Protein AF-A0A835HU40-F1 (afdb_monomer_lite)

Organism: NCBI:txid261450

Sequence (176 aa):
MASFEDEWDICNDYGFIHKRRKRQQQQQQVSTLPDTSSSSVHFETDLKQWKKIGLSKLKTRYQKELSHWELLSNGLKTMEENAQLPQQTQSLEPSEPDTQMGNSSFHSQLDELLLQVEAQEAVINDVLKLCDAVEVMCEEEEERVKQPFFDLPVWGSPRTLMEALTEDFHDSVDDL

Structure (mmCIF, N/CA/C/O backbone):
data_AF-A0A835HU40-F1
#
_entry.id   AF-A0A835HU40-F1
#
loop_
_atom_site.group_PDB
_atom_site.id
_atom_site.type_symbol
_atom_site.label_atom_id
_atom_site.label_alt_id
_atom_site.label_comp_id
_atom_site.label_asym_id
_atom_site.label_entity_id
_atom_site.label_seq_id
_atom_site.pdbx_PDB_ins_code
_atom_site.Cartn_x
_atom_site.Cartn_y
_atom_site.Cartn_z
_atom_site.occupancy
_atom_site.B_iso_or_equiv
_atom_site.auth_seq_id
_atom_site.auth_comp_id
_atom_site.auth_asym_id
_atom_site.auth_atom_id
_atom_site.pdbx_PDB_model_num
ATOM 1 N N . MET A 1 1 ? 48.857 -2.062 -10.047 1.00 37.06 1 MET A N 1
ATOM 2 C CA . MET A 1 1 ? 47.487 -2.557 -10.292 1.00 37.06 1 MET A CA 1
ATOM 3 C C . MET A 1 1 ? 46.762 -2.559 -8.959 1.00 37.06 1 MET A C 1
ATOM 5 O O . MET A 1 1 ? 47.057 -3.412 -8.137 1.00 37.06 1 MET A O 1
ATOM 9 N N . ALA A 1 2 ? 45.928 -1.550 -8.697 1.00 48.66 2 ALA A N 1
ATOM 10 C CA . ALA A 1 2 ? 45.074 -1.543 -7.512 1.00 48.66 2 ALA A CA 1
ATOM 11 C C . ALA A 1 2 ? 43.881 -2.462 -7.799 1.00 48.66 2 ALA A C 1
ATOM 13 O O . ALA A 1 2 ? 43.188 -2.274 -8.797 1.00 48.66 2 ALA A O 1
ATOM 14 N N . SER A 1 3 ? 43.707 -3.501 -6.991 1.00 47.47 3 SER A N 1
ATOM 15 C CA . SER A 1 3 ? 42.584 -4.430 -7.085 1.00 47.47 3 SER A CA 1
ATOM 16 C C . SER A 1 3 ? 41.264 -3.687 -6.847 1.00 47.47 3 SER A C 1
ATOM 18 O O . SER A 1 3 ? 41.120 -3.015 -5.827 1.00 47.47 3 SER A O 1
ATOM 20 N N . PHE A 1 4 ? 40.286 -3.843 -7.746 1.00 53.38 4 PHE A N 1
ATOM 21 C CA . PHE A 1 4 ? 38.927 -3.264 -7.660 1.00 53.38 4 PHE A CA 1
ATOM 22 C C . PHE A 1 4 ? 38.138 -3.661 -6.396 1.00 53.38 4 PHE A C 1
ATOM 24 O O . PHE A 1 4 ? 37.055 -3.145 -6.135 1.00 53.38 4 PHE A O 1
ATOM 31 N N . GLU A 1 5 ? 38.682 -4.578 -5.606 1.00 55.38 5 GLU A N 1
ATOM 32 C CA . GLU A 1 5 ? 38.088 -5.105 -4.383 1.00 55.38 5 GLU A CA 1
ATOM 33 C C . GLU A 1 5 ? 38.125 -4.111 -3.210 1.00 55.38 5 GLU A C 1
ATOM 35 O O . GLU A 1 5 ? 37.345 -4.245 -2.274 1.00 55.38 5 GLU A O 1
ATOM 40 N N . ASP A 1 6 ? 38.970 -3.076 -3.274 1.00 60.50 6 ASP A N 1
ATOM 41 C CA . ASP A 1 6 ? 39.203 -2.167 -2.144 1.00 60.50 6 ASP A CA 1
ATOM 42 C C . ASP A 1 6 ? 38.358 -0.873 -2.180 1.00 60.50 6 ASP A C 1
ATOM 44 O O . ASP A 1 6 ? 38.558 0.017 -1.359 1.00 60.50 6 ASP A O 1
ATOM 48 N N . GLU A 1 7 ? 37.405 -0.736 -3.114 1.00 77.94 7 GLU A N 1
ATOM 49 C CA . GLU A 1 7 ? 36.614 0.498 -3.318 1.00 77.94 7 GLU A CA 1
ATOM 50 C C . GLU A 1 7 ? 35.341 0.585 -2.450 1.00 77.94 7 GLU A C 1
ATOM 52 O O . GLU A 1 7 ? 34.796 1.673 -2.242 1.00 77.94 7 GLU A O 1
ATOM 57 N N . TRP A 1 8 ? 34.860 -0.539 -1.917 1.00 78.88 8 TRP A N 1
ATOM 58 C CA . TRP A 1 8 ? 33.555 -0.620 -1.257 1.00 78.88 8 TRP A CA 1
ATOM 59 C C . TRP A 1 8 ? 33.675 -1.051 0.203 1.00 78.88 8 TRP A C 1
ATOM 61 O O . TRP A 1 8 ? 34.319 -2.049 0.510 1.00 78.88 8 TRP A O 1
ATOM 71 N N . ASP A 1 9 ? 32.993 -0.327 1.089 1.00 82.75 9 ASP A N 1
ATOM 72 C CA . ASP A 1 9 ? 32.804 -0.699 2.489 1.00 82.75 9 ASP A CA 1
ATOM 73 C C . ASP A 1 9 ? 31.453 -1.387 2.685 1.00 82.75 9 ASP A C 1
ATOM 75 O O . ASP A 1 9 ? 30.441 -1.009 2.083 1.00 82.75 9 ASP A O 1
ATOM 79 N N . ILE A 1 10 ? 31.429 -2.396 3.555 1.00 85.00 10 ILE A N 1
ATOM 80 C CA . ILE A 1 10 ? 30.201 -3.056 3.998 1.00 85.00 10 ILE A CA 1
ATOM 81 C C . ILE A 1 10 ? 29.707 -2.336 5.257 1.00 85.00 10 ILE A C 1
ATOM 83 O O . ILE A 1 10 ? 30.374 -2.356 6.291 1.00 85.00 10 ILE A O 1
ATOM 87 N N . CYS A 1 11 ? 28.534 -1.707 5.176 1.00 83.81 11 CYS A N 1
ATOM 88 C CA . CYS A 1 11 ? 27.902 -1.004 6.292 1.00 83.81 11 CYS A CA 1
ATOM 89 C C . CYS A 1 11 ? 26.682 -1.785 6.796 1.00 83.81 11 CYS A C 1
ATOM 91 O O . CYS A 1 11 ? 25.898 -2.300 5.996 1.00 83.81 11 CYS A O 1
ATOM 93 N N . ASN A 1 12 ? 26.507 -1.841 8.118 1.00 86.19 12 ASN A N 1
ATOM 94 C CA . ASN A 1 12 ? 25.315 -2.389 8.763 1.00 86.19 12 ASN A CA 1
ATOM 95 C C . ASN A 1 12 ? 24.559 -1.261 9.468 1.00 86.19 12 ASN A C 1
ATOM 97 O O . ASN A 1 12 ? 24.973 -0.817 10.539 1.00 86.19 12 ASN A O 1
ATOM 101 N N . ASP A 1 13 ? 23.444 -0.842 8.874 1.00 76.12 13 ASP A N 1
ATOM 102 C CA . ASP A 1 13 ? 22.550 0.150 9.458 1.00 76.12 13 ASP A CA 1
ATOM 103 C C . ASP A 1 13 ? 21.269 -0.564 9.912 1.00 76.12 13 ASP A C 1
ATOM 105 O O . ASP A 1 13 ? 20.468 -1.032 9.102 1.00 76.12 13 ASP A O 1
ATOM 109 N N . TYR A 1 14 ? 21.088 -0.673 11.233 1.00 61.44 14 TYR A N 1
ATOM 110 C CA . TYR A 1 14 ? 19.903 -1.264 11.879 1.00 61.44 14 TYR A CA 1
ATOM 111 C C . TYR A 1 14 ? 19.576 -2.716 11.471 1.00 61.44 14 TYR A C 1
ATOM 113 O O . TYR A 1 14 ? 18.412 -3.110 11.476 1.00 61.44 14 TYR A O 1
ATOM 121 N N . GLY A 1 15 ? 20.590 -3.525 11.150 1.00 83.31 15 GLY A N 1
ATOM 122 C CA . GLY A 1 15 ? 20.426 -4.928 10.753 1.00 83.31 15 GLY A CA 1
ATOM 123 C C . GLY A 1 15 ? 20.354 -5.148 9.241 1.00 83.31 15 GLY A C 1
ATOM 124 O O . GLY A 1 15 ? 20.291 -6.297 8.810 1.00 83.31 15 GLY A O 1
ATOM 125 N N . PHE A 1 16 ? 20.402 -4.080 8.436 1.00 65.19 16 PHE A N 1
ATOM 126 C CA . PHE A 1 16 ? 20.487 -4.164 6.981 1.00 65.19 16 PHE A CA 1
ATOM 127 C C . PHE A 1 16 ? 21.924 -3.932 6.509 1.00 65.19 16 PHE A C 1
ATOM 129 O O . PHE A 1 16 ? 22.519 -2.878 6.752 1.00 65.19 16 PHE A O 1
ATOM 136 N N . ILE A 1 17 ? 22.476 -4.928 5.816 1.00 91.44 17 ILE A N 1
ATOM 137 C CA . ILE A 1 17 ? 23.848 -4.904 5.308 1.00 91.44 17 ILE A CA 1
ATOM 138 C C . ILE A 1 17 ? 23.832 -4.417 3.857 1.00 91.44 17 ILE A C 1
ATOM 140 O O . ILE A 1 17 ? 23.199 -5.036 3.004 1.00 91.44 17 ILE A O 1
ATOM 144 N N . HIS A 1 18 ? 24.542 -3.326 3.566 1.00 87.38 18 HIS A N 1
ATOM 145 C CA . HIS A 1 18 ? 24.676 -2.786 2.210 1.00 87.38 18 HIS A CA 1
ATOM 146 C C . HIS A 1 18 ? 26.118 -2.370 1.897 1.00 87.38 18 HIS A C 1
ATOM 148 O O . HIS A 1 18 ? 26.924 -2.129 2.797 1.00 87.38 18 HIS A O 1
ATOM 154 N N . LYS A 1 19 ? 26.445 -2.290 0.599 1.00 89.88 19 LYS A N 1
ATOM 155 C CA . LYS A 1 19 ? 27.747 -1.819 0.106 1.00 89.88 19 LYS A CA 1
ATOM 156 C C . LYS A 1 19 ? 27.697 -0.311 -0.148 1.00 89.88 19 LYS A C 1
ATOM 158 O O . LYS A 1 19 ? 26.771 0.172 -0.798 1.00 89.88 19 LYS A O 1
ATOM 163 N N . ARG A 1 20 ? 28.702 0.432 0.318 1.00 84.88 20 ARG A N 1
ATOM 164 C CA . ARG A 1 20 ? 28.856 1.880 0.094 1.00 84.88 20 ARG A CA 1
ATOM 165 C C . ARG A 1 20 ? 30.257 2.187 -0.446 1.00 84.88 20 ARG A C 1
ATOM 167 O O . ARG A 1 20 ? 31.227 1.608 0.026 1.00 84.88 20 ARG A O 1
ATOM 174 N N . ARG A 1 21 ? 30.382 3.092 -1.430 1.00 81.38 21 ARG A N 1
ATOM 175 C CA . ARG A 1 21 ? 31.695 3.518 -1.967 1.00 81.38 21 ARG A CA 1
ATOM 176 C C . ARG A 1 21 ? 32.506 4.240 -0.896 1.00 81.38 21 ARG A C 1
ATOM 178 O O . ARG A 1 21 ? 32.003 5.191 -0.292 1.00 81.38 21 ARG A O 1
ATOM 185 N N . LYS A 1 22 ? 33.774 3.855 -0.732 1.00 76.94 22 LYS A N 1
ATOM 186 C CA . LYS A 1 22 ? 34.755 4.592 0.069 1.00 76.94 22 LYS A CA 1
ATOM 187 C C . LYS A 1 22 ? 34.931 5.991 -0.513 1.00 76.94 22 LYS A C 1
ATOM 189 O O . LYS A 1 22 ? 35.318 6.160 -1.670 1.00 76.94 22 LYS A O 1
ATOM 194 N N . ARG A 1 23 ? 34.668 7.025 0.290 1.00 69.81 23 ARG A N 1
ATOM 195 C CA . ARG A 1 23 ? 35.090 8.391 -0.046 1.00 69.81 23 ARG A CA 1
ATOM 196 C C . ARG A 1 23 ? 36.603 8.451 0.129 1.00 69.81 23 ARG A C 1
ATOM 198 O O . ARG A 1 23 ? 37.081 8.396 1.258 1.00 69.81 23 ARG A O 1
ATOM 205 N N . GLN A 1 24 ? 37.349 8.569 -0.971 1.00 58.53 24 GLN A N 1
ATOM 206 C CA . GLN A 1 24 ? 38.768 8.909 -0.902 1.00 58.53 24 GLN A CA 1
ATOM 207 C C . GLN A 1 24 ? 38.893 10.274 -0.218 1.00 58.53 24 GLN A C 1
ATOM 209 O O . GLN A 1 24 ? 38.647 11.312 -0.830 1.00 58.53 24 GLN A O 1
ATOM 214 N N . GLN A 1 25 ? 39.240 10.282 1.070 1.00 51.88 25 GLN A N 1
ATOM 215 C CA . GLN A 1 25 ? 39.734 11.483 1.728 1.00 51.88 25 GLN A CA 1
ATOM 216 C C . GLN A 1 25 ? 41.127 11.756 1.162 1.00 51.88 25 GLN A C 1
ATOM 218 O O . GLN A 1 25 ? 42.136 11.327 1.717 1.00 51.88 25 GLN A O 1
ATOM 223 N N . GLN A 1 26 ? 41.182 12.438 0.017 1.00 42.84 26 GLN A N 1
ATOM 224 C CA . GLN A 1 26 ? 42.405 13.108 -0.391 1.00 42.84 26 GLN A CA 1
ATOM 225 C C . GLN A 1 26 ? 42.733 14.143 0.682 1.00 42.84 26 GLN A C 1
ATOM 227 O O . GLN A 1 26 ? 41.978 15.083 0.938 1.00 42.84 26 GLN A O 1
ATOM 232 N N . GLN A 1 27 ? 43.852 13.906 1.357 1.00 45.53 27 GLN A N 1
ATOM 233 C CA . GLN A 1 27 ? 44.477 14.870 2.238 1.00 45.53 27 GLN A CA 1
ATOM 234 C C . GLN A 1 27 ? 44.731 16.169 1.466 1.00 45.53 27 GLN A C 1
ATOM 236 O O . GLN A 1 27 ? 45.432 16.173 0.463 1.00 45.53 27 GLN A O 1
ATOM 241 N N . GLN A 1 28 ? 44.188 17.254 2.020 1.00 45.44 28 GLN A N 1
ATOM 242 C CA . GLN A 1 28 ? 44.650 18.637 1.895 1.00 45.44 28 GLN A CA 1
ATOM 243 C C . GLN A 1 28 ? 44.638 19.257 0.487 1.00 45.44 28 GLN A C 1
ATOM 245 O O . GLN A 1 28 ? 45.600 19.160 -0.260 1.00 45.44 28 GLN A O 1
ATOM 250 N N . GLN A 1 29 ? 43.641 20.108 0.232 1.00 37.91 29 GLN A N 1
ATOM 251 C CA . GLN A 1 29 ? 43.907 21.545 0.121 1.00 37.91 29 GLN A CA 1
ATOM 252 C C . GLN A 1 29 ? 42.624 22.352 0.333 1.00 37.91 29 GLN A C 1
ATOM 254 O O . GLN A 1 29 ? 41.572 22.088 -0.241 1.00 37.91 29 GLN A O 1
ATOM 259 N N . VAL A 1 30 ? 42.735 23.331 1.226 1.00 48.75 30 VAL A N 1
ATOM 260 C CA . VAL A 1 30 ? 41.714 24.325 1.538 1.00 48.75 30 VAL A CA 1
ATOM 261 C C . VAL A 1 30 ? 41.463 25.165 0.287 1.00 48.75 30 VAL A C 1
ATOM 263 O O . VAL A 1 30 ? 42.351 25.893 -0.147 1.00 48.75 30 VAL A O 1
ATOM 266 N N . SER A 1 31 ? 40.264 25.086 -0.286 1.00 40.34 31 SER A N 1
ATOM 267 C CA . SER A 1 31 ? 39.682 26.150 -1.108 1.00 40.34 31 SER A CA 1
ATOM 268 C C . SER A 1 31 ? 38.163 26.007 -1.123 1.00 40.34 31 SER A C 1
ATOM 270 O O . SER A 1 31 ? 37.596 25.007 -1.545 1.00 40.34 31 SER A O 1
ATOM 272 N N . THR A 1 32 ? 37.537 27.030 -0.562 1.00 52.06 32 THR A N 1
ATOM 273 C CA . THR A 1 32 ? 36.108 27.312 -0.432 1.00 52.06 32 THR A CA 1
ATOM 274 C C . THR A 1 32 ? 35.332 27.181 -1.745 1.00 52.06 32 THR A C 1
ATOM 276 O O . THR A 1 32 ? 35.681 27.889 -2.685 1.00 52.06 32 THR A O 1
ATOM 279 N N . LEU A 1 33 ? 34.264 26.362 -1.769 1.00 45.12 33 LEU A N 1
ATOM 280 C CA . LEU A 1 33 ? 32.933 26.604 -2.380 1.00 45.12 33 LEU A CA 1
ATOM 281 C C . LEU A 1 33 ? 31.980 25.392 -2.117 1.00 45.12 33 LEU A C 1
ATOM 283 O O . LEU A 1 33 ? 32.456 24.357 -1.660 1.00 45.12 33 LEU A O 1
ATOM 287 N N . PRO A 1 34 ? 30.646 25.521 -2.300 1.00 44.62 34 PRO A N 1
ATOM 288 C CA . PRO A 1 34 ? 29.641 25.510 -1.232 1.00 44.62 34 PRO A CA 1
ATOM 289 C C . PRO A 1 34 ? 29.197 24.123 -0.724 1.00 44.62 34 PRO A C 1
ATOM 291 O O . PRO A 1 34 ? 29.260 23.106 -1.412 1.00 44.62 34 PRO A O 1
ATOM 294 N N . ASP A 1 35 ? 28.678 24.144 0.505 1.00 47.88 35 ASP A N 1
ATOM 295 C CA . ASP A 1 35 ? 28.196 23.038 1.335 1.00 47.88 35 ASP A CA 1
ATOM 296 C C . ASP A 1 35 ? 27.220 22.059 0.656 1.00 47.88 35 ASP A C 1
ATOM 298 O O . ASP A 1 35 ? 26.000 22.158 0.801 1.00 47.88 35 ASP A O 1
ATOM 302 N N . THR A 1 36 ? 27.743 21.000 0.034 1.00 48.09 36 THR A N 1
ATOM 303 C CA . THR A 1 36 ? 26.952 19.785 -0.266 1.00 48.09 36 THR A CA 1
ATOM 304 C C . THR A 1 36 ? 26.714 18.920 0.989 1.00 48.09 36 THR A C 1
ATOM 306 O O . THR A 1 36 ? 25.973 17.940 0.961 1.00 48.09 36 THR A O 1
ATOM 309 N N . SER A 1 37 ? 27.331 19.275 2.120 1.00 49.38 37 SER A N 1
ATOM 310 C CA . SER A 1 37 ? 27.095 18.676 3.441 1.00 49.38 37 SER A CA 1
ATOM 311 C C . SER A 1 37 ? 25.734 19.073 4.030 1.00 49.38 37 SER A C 1
ATOM 313 O O . SER A 1 37 ? 25.138 18.285 4.762 1.00 49.38 37 SER A O 1
ATOM 315 N N . SER A 1 38 ? 25.210 20.253 3.677 1.00 47.09 38 SER A N 1
ATOM 316 C CA . SER A 1 38 ? 23.936 20.771 4.192 1.00 47.09 38 SER A CA 1
ATOM 317 C C . SER A 1 38 ? 22.735 19.933 3.732 1.00 47.09 38 SER A C 1
ATOM 319 O O . SER A 1 38 ? 21.858 19.600 4.529 1.00 47.09 38 SER A O 1
ATOM 321 N N . SER A 1 39 ? 22.730 19.497 2.470 1.00 49.28 39 SER A N 1
ATOM 322 C CA . SER A 1 39 ? 21.627 18.745 1.858 1.00 49.28 39 SER A CA 1
ATOM 323 C C . SER A 1 39 ? 21.478 17.336 2.446 1.00 49.28 39 SER A C 1
ATOM 325 O O . SER A 1 39 ? 20.364 16.850 2.630 1.00 49.28 39 SER A O 1
ATOM 327 N N . SER A 1 40 ? 22.599 16.692 2.797 1.00 49.78 40 SER A N 1
ATOM 328 C CA . SER A 1 40 ? 22.609 15.360 3.421 1.00 49.78 40 SER A CA 1
ATOM 329 C C . SER A 1 40 ? 22.092 15.391 4.861 1.00 49.78 40 SER A C 1
ATOM 331 O O . SER A 1 40 ? 21.399 14.468 5.283 1.00 49.78 40 SER A O 1
ATOM 333 N N . VAL A 1 41 ? 22.405 16.450 5.615 1.00 52.47 41 VAL A N 1
ATOM 334 C CA . VAL A 1 41 ? 21.927 16.621 6.996 1.00 52.47 41 VAL A CA 1
ATOM 335 C C . VAL A 1 41 ? 20.425 16.921 7.012 1.00 52.47 41 VAL A C 1
ATOM 337 O O . VAL A 1 41 ? 19.713 16.359 7.841 1.00 52.47 41 VAL A O 1
ATOM 340 N N . HIS A 1 42 ? 19.931 17.724 6.062 1.00 53.28 42 HIS A N 1
ATOM 341 C CA . HIS A 1 42 ? 18.503 18.030 5.928 1.00 53.28 42 HIS A CA 1
ATOM 342 C C . HIS A 1 42 ? 17.646 16.786 5.635 1.00 53.28 42 HIS A C 1
ATOM 344 O O . HIS A 1 42 ? 16.636 16.564 6.303 1.00 53.28 42 HIS A O 1
ATOM 350 N N . PHE A 1 43 ? 18.080 15.917 4.715 1.00 54.62 43 PHE A N 1
ATOM 351 C CA . PHE A 1 43 ? 17.345 14.684 4.407 1.00 54.62 43 PHE A CA 1
ATOM 352 C C . PHE A 1 43 ? 17.264 13.730 5.612 1.00 54.62 43 PHE A C 1
ATOM 354 O O . PHE A 1 43 ? 16.209 13.158 5.901 1.00 54.62 43 PHE A O 1
ATOM 361 N N . GLU A 1 44 ? 18.354 13.590 6.373 1.00 61.41 44 GLU A N 1
ATOM 362 C CA . GLU A 1 44 ? 18.347 12.779 7.593 1.00 61.41 44 GLU A CA 1
ATOM 363 C C . GLU A 1 44 ? 17.444 13.352 8.691 1.00 61.41 44 GLU A C 1
ATOM 365 O O . GLU A 1 44 ? 16.805 12.589 9.424 1.00 61.41 44 GLU A O 1
ATOM 370 N N . THR A 1 45 ? 17.398 14.678 8.854 1.00 69.88 45 THR A N 1
ATOM 371 C CA . THR A 1 45 ? 16.521 15.307 9.849 1.00 69.88 45 THR A CA 1
ATOM 372 C C . THR A 1 45 ? 15.055 15.158 9.479 1.00 69.88 45 THR A C 1
ATOM 374 O O . THR A 1 45 ? 14.247 14.857 10.360 1.00 69.88 45 THR A O 1
ATOM 377 N N . ASP A 1 46 ? 14.720 15.267 8.196 1.00 71.88 46 ASP A N 1
ATOM 378 C CA . ASP A 1 46 ? 13.349 15.124 7.715 1.00 71.88 46 ASP A CA 1
ATOM 379 C C . ASP A 1 46 ? 12.870 13.683 7.911 1.00 71.88 46 ASP A C 1
ATOM 381 O O . ASP A 1 46 ? 11.819 13.452 8.512 1.00 71.88 46 ASP A O 1
ATOM 385 N N . LEU A 1 47 ? 13.681 12.685 7.542 1.00 74.81 47 LEU A N 1
ATOM 386 C CA . LEU A 1 47 ? 13.363 11.271 7.771 1.00 74.81 47 LEU A CA 1
ATOM 387 C C . LEU A 1 47 ? 13.126 10.963 9.262 1.00 74.81 47 LEU A C 1
ATOM 389 O O . LEU A 1 47 ? 12.180 10.253 9.621 1.00 74.81 47 LEU A O 1
ATOM 393 N N . LYS A 1 48 ? 13.951 11.530 10.154 1.00 80.00 48 LYS A N 1
ATOM 394 C CA . LYS A 1 48 ? 13.777 11.408 11.613 1.00 80.00 48 LYS A CA 1
ATOM 395 C C . LYS A 1 48 ? 12.456 12.031 12.077 1.00 80.00 48 LYS A C 1
ATOM 397 O O . LYS A 1 48 ? 11.787 11.455 12.940 1.00 80.00 48 LYS A O 1
ATOM 402 N N . GLN A 1 49 ? 12.056 13.169 11.509 1.00 83.00 49 GLN A N 1
ATOM 403 C CA . GLN A 1 49 ? 10.786 13.826 11.828 1.00 83.00 49 GLN A CA 1
ATOM 404 C C . GLN A 1 49 ? 9.580 13.012 11.349 1.00 83.00 49 GLN A C 1
ATOM 406 O O . GLN A 1 49 ? 8.683 12.743 12.151 1.00 83.00 49 GLN A O 1
ATOM 411 N N . TRP A 1 50 ? 9.582 12.538 10.100 1.00 80.62 50 TRP A N 1
ATOM 412 C CA . TRP A 1 50 ? 8.518 11.682 9.562 1.00 80.62 50 TRP A CA 1
ATOM 413 C C . TRP A 1 50 ? 8.360 10.399 10.382 1.00 80.62 50 TRP A C 1
ATOM 415 O O . TRP A 1 50 ? 7.245 10.036 10.766 1.00 80.62 50 TRP A O 1
ATOM 425 N N . LYS A 1 51 ? 9.479 9.769 10.761 1.00 85.44 51 LYS A N 1
ATOM 426 C CA . LYS A 1 51 ? 9.489 8.600 11.650 1.00 85.44 51 LYS A CA 1
ATOM 427 C C . LYS A 1 51 ? 8.886 8.915 13.021 1.00 85.44 51 LYS A C 1
ATOM 429 O O . LYS A 1 51 ? 8.064 8.146 13.516 1.00 85.44 51 LYS A O 1
ATOM 434 N N . LYS A 1 52 ? 9.248 10.048 13.635 1.00 92.50 52 LYS A N 1
ATOM 435 C CA . LYS A 1 52 ? 8.689 10.481 14.928 1.00 92.50 52 LYS A CA 1
ATOM 436 C C . LYS A 1 52 ? 7.177 10.694 14.840 1.00 92.50 52 LYS A C 1
ATOM 438 O O . LYS A 1 52 ? 6.452 10.250 15.727 1.00 92.50 52 LYS A O 1
ATOM 443 N N . ILE A 1 53 ? 6.700 11.334 13.773 1.00 92.12 53 ILE A N 1
ATOM 444 C CA . ILE A 1 53 ? 5.270 11.567 13.543 1.00 92.12 53 ILE A CA 1
ATOM 445 C C . ILE A 1 53 ? 4.535 10.234 13.368 1.00 92.12 53 ILE A C 1
ATOM 447 O O . ILE A 1 53 ? 3.510 10.020 14.015 1.00 92.12 53 ILE A O 1
ATOM 451 N N . GLY A 1 54 ? 5.067 9.324 12.547 1.00 92.12 54 GLY A N 1
ATOM 452 C CA . GLY A 1 54 ? 4.484 7.999 12.323 1.00 92.12 54 GLY A CA 1
ATOM 453 C C . GLY A 1 54 ? 4.374 7.185 13.613 1.00 92.12 54 GLY A C 1
ATOM 454 O O . GLY A 1 54 ? 3.287 6.728 13.966 1.00 92.12 54 GLY A O 1
ATOM 455 N N . LEU A 1 55 ? 5.467 7.090 14.376 1.00 94.75 55 LEU A N 1
ATOM 456 C CA . LEU A 1 55 ? 5.482 6.389 15.664 1.00 94.75 55 LEU A CA 1
ATOM 457 C C . LEU A 1 55 ? 4.559 7.041 16.699 1.00 94.75 55 LEU A C 1
ATOM 459 O O . LEU A 1 55 ? 3.891 6.334 17.450 1.00 94.75 55 LEU A O 1
ATOM 463 N N . SER A 1 56 ? 4.472 8.373 16.726 1.00 93.56 56 SER A N 1
ATOM 464 C CA . SER A 1 56 ? 3.553 9.072 17.625 1.00 93.56 56 SER A CA 1
ATOM 465 C C . SER A 1 56 ? 2.095 8.773 17.281 1.00 93.56 56 SER A C 1
ATOM 467 O O . SER A 1 56 ? 1.308 8.493 18.180 1.00 93.56 56 SER A O 1
ATOM 469 N N . LYS A 1 57 ? 1.729 8.788 15.991 1.00 92.69 57 LYS A N 1
ATOM 470 C CA . LYS A 1 57 ? 0.375 8.434 15.535 1.00 92.69 57 LYS A CA 1
ATOM 471 C C . LYS A 1 57 ? 0.031 6.993 15.901 1.00 92.69 57 LYS A C 1
ATOM 473 O O . LYS A 1 57 ? -1.061 6.740 16.405 1.00 92.69 57 LYS A O 1
ATOM 478 N N . LEU A 1 58 ? 0.968 6.072 15.681 1.00 96.25 58 LEU A N 1
ATOM 479 C CA . LEU A 1 58 ? 0.798 4.662 16.013 1.00 96.25 58 LEU A CA 1
ATOM 480 C C . LEU A 1 58 ? 0.604 4.462 17.522 1.00 96.25 58 LEU A C 1
ATOM 482 O O . LEU A 1 58 ? -0.343 3.800 17.934 1.00 96.25 58 LEU A O 1
ATOM 486 N N . LYS A 1 59 ? 1.432 5.116 18.348 1.00 96.00 59 LYS A N 1
ATOM 487 C CA . LYS A 1 59 ? 1.281 5.117 19.808 1.00 96.00 59 LYS A CA 1
ATOM 488 C C . LYS A 1 59 ? -0.101 5.615 20.226 1.00 96.00 59 LYS A C 1
ATOM 490 O O . LYS A 1 59 ? -0.753 4.972 21.039 1.00 96.00 59 LYS A O 1
ATOM 495 N N . THR A 1 60 ? -0.564 6.736 19.671 1.00 96.12 60 THR A N 1
ATOM 496 C CA . THR A 1 60 ? -1.889 7.282 19.997 1.00 96.12 60 THR A CA 1
ATOM 497 C C . THR A 1 60 ? -3.015 6.329 19.602 1.00 96.12 60 THR A C 1
ATOM 499 O O . THR A 1 60 ? -3.979 6.211 20.352 1.00 96.12 60 THR A O 1
ATOM 502 N N . ARG A 1 61 ? -2.907 5.634 18.460 1.00 95.56 61 ARG A N 1
ATOM 503 C CA . ARG A 1 61 ? -3.892 4.619 18.053 1.00 95.56 61 ARG A CA 1
ATOM 504 C C . ARG A 1 61 ? -3.951 3.466 19.050 1.00 95.56 61 ARG A C 1
ATOM 506 O O . ARG A 1 61 ? -5.020 3.227 19.600 1.00 95.56 61 ARG A O 1
ATOM 513 N N . TYR A 1 62 ? -2.813 2.844 19.357 1.00 97.44 62 TYR A N 1
ATOM 514 C CA . TYR A 1 62 ? -2.776 1.741 20.321 1.00 97.44 62 TYR A CA 1
ATOM 515 C C . TYR A 1 62 ? -3.219 2.162 21.717 1.00 97.44 62 TYR A C 1
ATOM 517 O O . TYR A 1 62 ? -3.875 1.396 22.405 1.00 97.44 62 TYR A O 1
ATOM 525 N N . GLN A 1 63 ? -2.905 3.386 22.138 1.00 96.81 63 GLN A N 1
ATOM 526 C CA . GLN A 1 63 ? -3.339 3.888 23.438 1.00 96.81 63 GLN A CA 1
ATOM 527 C C . GLN A 1 63 ? -4.861 4.079 23.506 1.00 96.81 63 GLN A C 1
ATOM 529 O O . GLN A 1 63 ? -5.466 3.753 24.524 1.00 96.81 63 GLN A O 1
ATOM 534 N N . LYS A 1 64 ? -5.490 4.564 22.426 1.00 97.19 64 LYS A N 1
ATOM 535 C CA . LYS A 1 64 ? -6.956 4.629 22.324 1.00 97.19 64 LYS A CA 1
ATOM 536 C C . LYS A 1 64 ? -7.576 3.237 22.347 1.00 97.19 64 LYS A C 1
ATOM 538 O O . LYS A 1 64 ? -8.536 3.013 23.075 1.00 97.19 64 LYS A O 1
ATOM 543 N N . GLU A 1 65 ? -7.006 2.313 21.586 1.00 98.00 65 GLU A N 1
ATOM 544 C CA . GLU A 1 65 ? -7.466 0.931 21.541 1.00 98.00 65 GLU A CA 1
ATOM 545 C C . GLU A 1 65 ? -7.358 0.261 22.917 1.00 98.00 65 GLU A C 1
ATOM 547 O O . GLU A 1 65 ? -8.352 -0.266 23.404 1.00 98.00 65 GLU A O 1
ATOM 552 N N . LEU A 1 66 ? -6.222 0.393 23.614 1.00 97.88 66 LEU A N 1
ATOM 553 C CA . LEU A 1 66 ? -6.072 -0.089 24.992 1.00 97.88 66 LEU A CA 1
ATOM 554 C C . LEU A 1 66 ? -7.141 0.496 25.918 1.00 97.88 66 LEU A C 1
ATOM 556 O O . LEU A 1 66 ? -7.784 -0.249 26.646 1.00 97.88 66 LEU A O 1
ATOM 560 N N . SER A 1 67 ? -7.367 1.814 25.862 1.00 96.81 67 SER A N 1
ATOM 561 C CA . SER A 1 67 ? -8.378 2.460 26.709 1.00 96.81 67 SER A CA 1
ATOM 562 C C . SER A 1 67 ? -9.797 1.964 26.416 1.00 96.81 67 SER A C 1
ATOM 564 O O . SER A 1 67 ? -10.623 1.867 27.320 1.00 96.81 67 SER A O 1
ATOM 566 N N . HIS A 1 68 ? -10.077 1.611 25.161 1.00 97.50 68 HIS A N 1
ATOM 567 C CA . HIS A 1 68 ? -11.350 1.026 24.767 1.00 97.50 68 HIS A CA 1
ATOM 568 C C . HIS A 1 68 ? -11.496 -0.403 25.310 1.00 97.50 68 HIS A C 1
ATOM 570 O O . HIS A 1 68 ? -12.521 -0.723 25.910 1.00 97.50 68 HIS A O 1
ATOM 576 N N . TRP A 1 69 ? -10.453 -1.230 25.190 1.00 98.06 69 TRP A N 1
ATOM 577 C CA . TRP A 1 69 ? -10.418 -2.574 25.775 1.00 98.06 69 TRP A CA 1
ATOM 578 C C . TRP A 1 69 ? -10.543 -2.551 27.307 1.00 98.06 69 TRP A C 1
ATOM 580 O O . TRP A 1 69 ? -11.251 -3.376 27.887 1.00 98.06 69 TRP A O 1
ATOM 590 N N . GLU A 1 70 ? -9.920 -1.582 27.977 1.00 97.88 70 GLU A N 1
ATOM 591 C CA . GLU A 1 70 ? -10.073 -1.363 29.420 1.00 97.88 70 GLU A CA 1
ATOM 592 C C . GLU A 1 70 ? -11.510 -0.971 29.787 1.00 97.88 70 GLU A C 1
ATOM 594 O O . GLU A 1 70 ? -12.076 -1.518 30.731 1.00 97.88 70 GLU A O 1
ATOM 599 N N . LEU A 1 71 ? -12.140 -0.069 29.031 1.00 97.38 71 LEU A N 1
ATOM 600 C CA . LEU A 1 71 ? -13.532 0.317 29.270 1.00 97.38 71 LEU A CA 1
ATOM 601 C C . LEU A 1 71 ? -14.486 -0.876 29.116 1.00 97.38 71 LEU A C 1
ATOM 603 O O . LEU A 1 71 ? -15.327 -1.100 29.986 1.00 97.38 71 LEU A O 1
ATOM 607 N N . LEU A 1 72 ? -14.339 -1.652 28.039 1.00 96.94 72 LEU A N 1
ATOM 608 C CA . LEU A 1 72 ? -15.173 -2.827 27.779 1.00 96.94 72 LEU A CA 1
ATOM 609 C C . LEU A 1 72 ? -14.980 -3.912 28.841 1.00 96.94 72 LEU A C 1
ATOM 611 O O . LEU A 1 72 ? -15.961 -4.451 29.347 1.00 96.94 72 LEU A O 1
ATOM 615 N N . SER A 1 73 ? -13.735 -4.217 29.210 1.00 96.62 73 SER A N 1
ATOM 616 C CA . SER A 1 73 ? -13.444 -5.232 30.230 1.00 96.62 73 SER A CA 1
ATOM 617 C C . SER A 1 73 ? -13.972 -4.835 31.607 1.00 96.62 73 SER A C 1
ATOM 619 O O . SER A 1 73 ? -14.568 -5.666 32.292 1.00 96.62 73 SER A O 1
ATOM 621 N N . ASN A 1 74 ? -13.842 -3.562 31.988 1.00 94.88 74 ASN A N 1
ATOM 622 C CA . ASN A 1 74 ? -14.453 -3.045 33.208 1.00 94.88 74 ASN A CA 1
ATOM 623 C C . ASN A 1 74 ? -15.985 -3.117 33.138 1.00 94.88 74 ASN A C 1
ATOM 625 O O . ASN A 1 74 ? -16.608 -3.567 34.094 1.00 94.88 74 ASN A O 1
ATOM 629 N N . GLY A 1 75 ? -16.590 -2.751 32.004 1.00 96.06 75 GLY A N 1
ATOM 630 C CA . GLY A 1 75 ? -18.032 -2.873 31.778 1.00 96.06 75 GLY A CA 1
ATOM 631 C C . GLY A 1 75 ? -18.532 -4.307 31.971 1.00 96.06 75 GLY A C 1
ATOM 632 O O . GLY A 1 75 ? -19.437 -4.544 32.770 1.00 96.06 75 GLY A O 1
ATOM 633 N N . LEU A 1 76 ? -17.884 -5.276 31.320 1.00 94.12 76 LEU A N 1
ATOM 634 C CA . LEU A 1 76 ? -18.202 -6.698 31.468 1.00 94.12 76 LEU A CA 1
ATOM 635 C C . LEU A 1 76 ? -18.048 -7.172 32.915 1.00 94.12 76 LEU A C 1
ATOM 637 O O . LEU A 1 76 ? -18.930 -7.857 33.424 1.00 94.12 76 LEU A O 1
ATOM 641 N N . LYS A 1 77 ? -16.986 -6.748 33.606 1.00 93.44 77 LYS A N 1
ATOM 642 C CA . LYS A 1 77 ? -16.766 -7.093 35.014 1.00 93.44 77 LYS A CA 1
ATOM 643 C C . LYS A 1 77 ? -17.842 -6.510 35.934 1.00 93.44 77 LYS A C 1
ATOM 645 O O . LYS A 1 77 ? -18.301 -7.199 36.836 1.00 93.44 77 LYS A O 1
ATOM 650 N N . THR A 1 78 ? -18.291 -5.275 35.693 1.00 91.12 78 THR A N 1
ATOM 651 C CA . THR A 1 78 ? -19.406 -4.688 36.459 1.00 91.12 78 THR A CA 1
ATOM 652 C C . THR A 1 78 ? -20.731 -5.392 36.181 1.00 91.12 78 THR A C 1
ATOM 654 O O . THR A 1 78 ? -21.531 -5.573 37.094 1.00 91.12 78 THR A O 1
ATOM 657 N N . MET A 1 79 ? -20.978 -5.820 34.938 1.00 87.94 79 MET A N 1
ATOM 658 C CA . MET A 1 79 ? -22.159 -6.612 34.592 1.00 87.94 79 MET A CA 1
ATOM 659 C C . MET A 1 79 ? -22.126 -7.982 35.274 1.00 87.94 79 MET A C 1
ATOM 661 O O . MET A 1 79 ? -23.142 -8.415 35.808 1.00 87.94 79 MET A O 1
ATOM 665 N N . GLU A 1 80 ? -20.965 -8.637 35.295 1.00 90.62 80 GLU A N 1
ATOM 666 C CA . GLU A 1 80 ? -20.753 -9.893 36.012 1.00 90.62 80 GLU A CA 1
ATOM 667 C C . GLU A 1 80 ? -20.992 -9.727 37.521 1.00 90.62 80 GLU A C 1
ATOM 669 O O . GLU A 1 80 ? -21.730 -10.511 38.112 1.00 90.62 80 GLU A O 1
ATOM 674 N N . GLU A 1 81 ? -20.448 -8.677 38.140 1.00 86.81 81 GLU A N 1
ATOM 675 C CA . GLU A 1 81 ? -20.653 -8.377 39.562 1.00 86.81 81 GLU A CA 1
ATOM 676 C C . GLU A 1 81 ? -22.130 -8.085 39.883 1.00 86.81 81 GLU A C 1
ATOM 678 O O . GLU A 1 81 ? -22.667 -8.615 40.855 1.00 86.81 81 GLU A O 1
ATOM 683 N N . ASN A 1 82 ? -22.824 -7.324 39.030 1.00 79.50 82 ASN A N 1
ATOM 684 C CA . ASN A 1 82 ? -24.261 -7.063 39.165 1.00 79.50 82 ASN A CA 1
ATOM 685 C C . ASN A 1 82 ? -25.120 -8.319 38.952 1.00 79.50 82 ASN A C 1
ATOM 687 O O . ASN A 1 82 ? -26.167 -8.446 39.579 1.00 79.50 82 ASN A O 1
ATOM 691 N N . ALA A 1 83 ? -24.698 -9.246 38.089 1.00 79.38 83 ALA A N 1
ATOM 692 C CA . ALA A 1 83 ? -25.374 -10.529 37.898 1.00 79.38 83 ALA A CA 1
ATOM 693 C C . ALA A 1 83 ? -25.139 -11.500 39.072 1.00 79.38 83 ALA A C 1
ATOM 695 O O . ALA A 1 83 ? -25.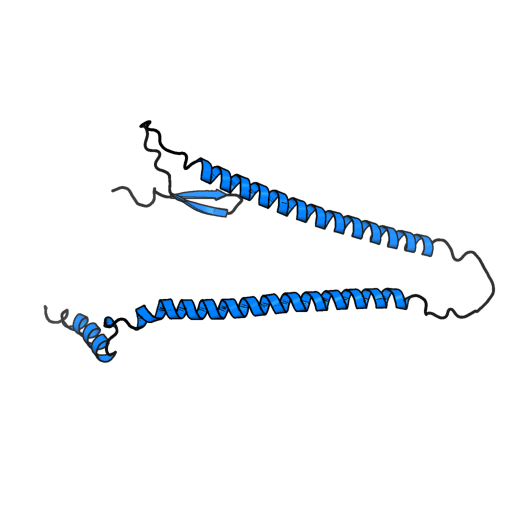957 -12.389 39.307 1.00 79.38 83 ALA A O 1
ATOM 696 N N . GLN A 1 84 ? -24.032 -11.339 39.804 1.00 75.31 84 GLN A N 1
ATOM 697 C CA . GLN A 1 84 ? -23.684 -12.145 40.979 1.00 75.31 84 GLN A CA 1
ATOM 698 C C . GLN A 1 84 ? -24.226 -11.565 42.298 1.00 75.31 84 GLN A C 1
ATOM 700 O O . GLN A 1 84 ? -24.362 -12.309 43.273 1.00 75.31 84 GLN A O 1
ATOM 705 N N . LEU A 1 85 ? -24.576 -10.273 42.349 1.00 61.91 85 LEU A N 1
ATOM 706 C CA . LEU A 1 85 ? -25.266 -9.675 43.495 1.00 61.91 85 LEU A CA 1
ATOM 707 C C . LEU A 1 85 ? -26.752 -10.109 43.491 1.00 61.91 85 LEU A C 1
ATOM 709 O O . LEU A 1 85 ? -27.414 -10.047 42.460 1.00 61.91 85 LEU A O 1
ATOM 713 N N . PRO A 1 86 ? -27.301 -10.626 44.601 1.00 56.84 86 PRO A N 1
ATOM 714 C CA . PRO A 1 86 ? -28.191 -11.786 44.531 1.00 56.84 86 PRO A CA 1
ATOM 715 C C . PRO A 1 86 ? -29.618 -11.514 44.038 1.00 56.84 86 PRO A C 1
ATOM 717 O O . PRO A 1 86 ? -30.247 -10.525 44.414 1.00 56.84 86 PRO A O 1
ATOM 720 N N . GLN A 1 87 ? -30.177 -12.540 43.379 1.00 53.78 87 GLN A N 1
ATOM 721 C CA . GLN A 1 87 ? -31.594 -12.940 43.350 1.00 53.78 87 GLN A CA 1
ATOM 722 C C . GLN A 1 87 ? -32.178 -13.150 44.769 1.00 53.78 87 GLN A C 1
ATOM 724 O O . GLN A 1 87 ? -32.697 -14.211 45.112 1.00 53.78 87 GLN A O 1
ATOM 729 N N . GLN A 1 88 ? -32.062 -12.154 45.641 1.00 49.03 88 GLN A N 1
ATOM 730 C CA . GLN A 1 88 ? -32.560 -12.194 47.010 1.00 49.03 88 GLN A CA 1
ATOM 731 C C . GLN A 1 88 ? -33.453 -10.989 47.275 1.00 49.03 88 GLN A C 1
ATOM 733 O O . GLN A 1 88 ? -33.364 -10.321 48.299 1.00 49.03 88 GLN A O 1
ATOM 738 N N . THR A 1 89 ? -34.362 -10.695 46.351 1.00 48.19 89 THR A N 1
ATOM 739 C CA . THR A 1 89 ? -35.610 -10.038 46.723 1.00 48.19 89 THR A CA 1
ATOM 740 C C . THR A 1 89 ? -36.708 -10.439 45.746 1.00 48.19 89 THR A C 1
ATOM 742 O O . THR A 1 89 ? -36.557 -10.288 44.543 1.00 48.19 89 THR A O 1
ATOM 745 N N . GLN A 1 90 ? -37.819 -10.888 46.332 1.00 40.09 90 GLN A N 1
ATOM 746 C CA . GLN A 1 90 ? -39.157 -11.062 45.754 1.00 40.09 90 GLN A CA 1
ATOM 747 C C . GLN A 1 90 ? -39.536 -12.468 45.265 1.00 40.09 90 GLN A C 1
ATOM 749 O O . GLN A 1 90 ? -39.375 -12.877 44.122 1.00 40.09 90 GLN A O 1
ATOM 754 N N . SER A 1 91 ? -40.120 -13.177 46.233 1.00 46.62 91 SER A N 1
ATOM 755 C CA . SER A 1 91 ? -41.195 -14.148 46.059 1.00 46.62 91 SER A CA 1
ATOM 756 C C . SER A 1 91 ? -42.421 -13.500 45.392 1.00 46.62 91 SER A C 1
ATOM 758 O O . SER A 1 91 ? -42.762 -12.372 45.746 1.00 46.62 91 SER A O 1
ATOM 760 N N . LEU A 1 92 ? -43.100 -14.303 44.560 1.00 49.66 92 LEU A N 1
ATOM 761 C CA . LEU A 1 92 ? -44.441 -14.154 43.962 1.00 49.66 92 LEU A CA 1
ATOM 762 C C . LEU A 1 92 ? -44.572 -13.188 42.772 1.00 49.66 92 LEU A C 1
ATOM 764 O O . LEU A 1 92 ? -44.784 -12.004 42.977 1.00 49.66 92 LEU A O 1
ATOM 768 N N . GLU A 1 93 ? -44.527 -13.735 41.547 1.00 36.41 93 GLU A N 1
ATOM 769 C CA . GLU A 1 93 ? -45.609 -13.725 40.528 1.00 36.41 93 GLU A CA 1
ATOM 770 C C . GLU A 1 93 ? -45.054 -14.245 39.175 1.00 36.41 93 GLU A C 1
ATOM 772 O O . GLU A 1 93 ? -43.971 -13.821 38.771 1.00 36.41 93 GLU A O 1
ATOM 777 N N . PRO A 1 94 ? -45.719 -15.171 38.451 1.00 47.56 94 PRO A N 1
ATOM 778 C CA . PRO A 1 94 ? -45.289 -15.558 37.114 1.00 47.56 94 PRO A CA 1
ATOM 779 C C . PRO A 1 94 ? -45.890 -14.584 36.094 1.00 47.56 94 PRO A C 1
ATOM 781 O O . PRO A 1 94 ? -47.018 -14.765 35.645 1.00 47.56 94 PRO A O 1
ATOM 784 N N . SER A 1 95 ? -45.129 -13.557 35.727 1.00 46.41 95 SER A N 1
ATOM 785 C CA . SER A 1 95 ? -45.352 -12.818 34.482 1.00 46.41 95 SER A CA 1
ATOM 786 C C . SER A 1 95 ? -44.170 -13.071 33.554 1.00 46.41 95 SER A C 1
ATOM 788 O O . SER A 1 95 ? -43.013 -12.883 33.928 1.00 46.41 95 SER A O 1
ATOM 790 N N . GLU A 1 96 ? -44.482 -13.582 32.368 1.00 51.19 96 GLU A N 1
ATOM 791 C CA . GLU A 1 96 ? -43.537 -13.904 31.302 1.00 51.19 96 GLU A CA 1
ATOM 792 C C . GLU A 1 96 ? -42.675 -12.681 30.941 1.00 51.19 96 GLU A C 1
ATOM 794 O O . GLU A 1 96 ? -43.224 -11.592 30.750 1.00 51.19 96 GLU A O 1
ATOM 799 N N . PRO A 1 97 ? -41.341 -12.809 30.805 1.00 47.22 97 PRO A N 1
ATOM 800 C CA . PRO A 1 97 ? -40.547 -11.743 30.232 1.00 47.22 97 PRO A CA 1
ATOM 801 C C . PRO A 1 97 ? -40.585 -11.872 28.709 1.00 47.22 97 PRO A C 1
ATOM 803 O O . PRO A 1 97 ? -39.912 -12.710 28.102 1.00 47.22 97 PRO A O 1
ATOM 806 N N . ASP A 1 98 ? -41.374 -10.994 28.102 1.00 46.88 98 ASP A N 1
ATOM 807 C CA . ASP A 1 98 ? -41.296 -10.646 26.690 1.00 46.88 98 ASP A CA 1
ATOM 808 C C . ASP A 1 98 ? -39.835 -10.275 26.364 1.00 46.88 98 ASP A C 1
ATOM 810 O O . ASP A 1 98 ? -39.303 -9.229 26.752 1.00 46.88 98 ASP A O 1
ATOM 814 N N . THR A 1 99 ? -39.130 -11.202 25.718 1.00 50.44 99 THR A N 1
ATOM 815 C CA . THR A 1 99 ? -37.709 -11.079 25.379 1.00 50.44 99 THR A CA 1
ATOM 816 C C . THR A 1 99 ? -37.588 -10.239 24.109 1.00 50.44 99 THR A C 1
ATOM 818 O O . THR A 1 99 ? -37.366 -10.764 23.025 1.00 50.44 99 THR A O 1
ATOM 821 N N . GLN A 1 100 ? -37.794 -8.925 24.216 1.00 54.09 100 GLN A N 1
ATOM 822 C CA . GLN A 1 100 ? -37.686 -8.010 23.065 1.00 54.09 100 GLN A CA 1
ATOM 823 C C . GLN A 1 100 ? -36.746 -6.817 23.276 1.00 54.09 100 GLN A C 1
ATOM 825 O O . GLN A 1 100 ? -36.487 -6.072 22.335 1.00 54.09 100 GLN A O 1
ATOM 830 N N . MET A 1 101 ? -36.156 -6.641 24.460 1.00 47.91 101 MET A N 1
ATOM 831 C CA . MET A 1 101 ? -35.437 -5.397 24.776 1.00 47.91 101 MET A CA 1
ATOM 832 C C . MET A 1 101 ? -33.919 -5.423 24.499 1.00 47.91 101 MET A C 1
ATOM 834 O O . MET A 1 101 ? -33.244 -4.424 24.721 1.00 47.91 101 MET A O 1
ATOM 838 N N . GLY A 1 102 ? -33.373 -6.534 23.987 1.00 53.34 102 GLY A N 1
ATOM 839 C CA . GLY A 1 102 ? -31.938 -6.672 23.684 1.00 53.34 102 GLY A CA 1
ATOM 840 C C . GLY A 1 102 ? -31.561 -6.540 22.205 1.00 53.34 102 GLY A C 1
ATOM 841 O O . GLY A 1 102 ? -30.431 -6.177 21.897 1.00 53.34 102 GLY A O 1
ATOM 842 N N . ASN A 1 103 ? -32.484 -6.800 21.276 1.00 57.25 103 ASN A N 1
ATOM 843 C CA . ASN A 1 103 ? -32.121 -7.011 19.868 1.00 57.25 103 ASN A CA 1
ATOM 844 C C . ASN A 1 103 ? -31.793 -5.704 19.128 1.00 57.25 103 ASN A C 1
ATOM 846 O O . ASN A 1 103 ? -30.965 -5.710 18.220 1.00 57.25 103 ASN A O 1
ATOM 850 N N . SER A 1 104 ? -32.381 -4.569 19.523 1.00 61.28 104 SER A N 1
ATOM 851 C CA . SER A 1 104 ? -32.211 -3.306 18.788 1.00 61.28 104 SER A CA 1
ATOM 852 C C . SER A 1 104 ? -30.776 -2.772 18.825 1.00 61.28 104 SER A C 1
ATOM 854 O O . SER A 1 104 ? -30.312 -2.239 17.823 1.00 61.28 104 SER A O 1
ATOM 856 N N . SER A 1 105 ? -30.061 -2.950 19.944 1.00 70.44 105 SER A N 1
ATOM 857 C CA . SER A 1 105 ? -28.676 -2.480 20.090 1.00 70.44 105 SER A CA 1
ATOM 858 C C . SER A 1 105 ? -27.679 -3.329 19.298 1.00 70.44 105 SER A C 1
ATOM 860 O O . SER A 1 105 ? -26.674 -2.804 18.825 1.00 70.44 105 SER A O 1
ATOM 862 N N . PHE A 1 106 ? -27.937 -4.633 19.153 1.00 78.62 106 PHE A N 1
ATOM 863 C CA . PHE A 1 106 ? -27.096 -5.517 18.340 1.00 78.62 106 PHE A CA 1
ATOM 864 C C . PHE A 1 106 ? -27.340 -5.305 16.847 1.00 78.62 106 PHE A C 1
ATOM 866 O O . PHE A 1 106 ? -26.386 -5.282 16.075 1.00 78.62 106 PHE A O 1
ATOM 873 N N . HIS A 1 107 ? -28.597 -5.094 16.443 1.00 78.38 107 HIS A N 1
ATOM 874 C CA . HIS A 1 107 ? -28.926 -4.779 15.053 1.00 78.38 107 HIS A CA 1
ATOM 875 C C . HIS A 1 107 ? -28.305 -3.451 14.607 1.00 78.38 107 HIS A C 1
ATOM 877 O O . HIS A 1 107 ? -27.680 -3.416 13.555 1.00 78.38 107 HIS A O 1
ATOM 883 N N . SER A 1 108 ? -28.357 -2.398 15.434 1.00 82.25 108 SER A N 1
ATOM 884 C CA . SER A 1 108 ? -27.725 -1.119 15.083 1.00 82.25 108 SER A CA 1
ATOM 885 C C . SER A 1 108 ? -26.199 -1.207 14.966 1.00 82.25 108 SER A C 1
ATOM 887 O O . SER A 1 108 ? -25.617 -0.553 14.109 1.00 82.25 108 SER A O 1
ATOM 889 N N . GLN A 1 109 ? -25.545 -2.019 15.806 1.00 88.00 109 GLN A N 1
ATOM 890 C CA . GLN A 1 109 ? -24.096 -2.248 15.720 1.00 88.00 109 GLN A CA 1
ATOM 891 C C . GLN A 1 109 ? -23.714 -3.071 14.483 1.00 88.00 109 GLN A C 1
ATOM 893 O O . GLN A 1 109 ? -22.691 -2.800 13.860 1.00 88.00 109 GLN A O 1
ATOM 898 N N . LEU A 1 110 ? -24.527 -4.064 14.114 1.00 92.88 110 LEU A N 1
ATOM 899 C CA . LEU A 1 110 ? -24.334 -4.834 12.884 1.00 92.88 110 LEU A CA 1
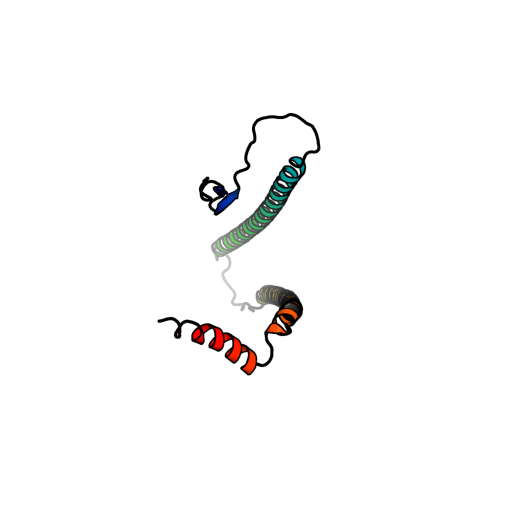ATOM 900 C C . LEU A 1 110 ? -24.506 -3.967 11.636 1.00 92.88 110 LEU A C 1
ATOM 902 O O . LEU A 1 110 ? -23.681 -4.064 10.733 1.00 92.88 110 LEU A O 1
ATOM 906 N N . ASP A 1 111 ? -25.521 -3.104 11.605 1.00 92.12 111 ASP A N 1
ATOM 907 C CA . ASP A 1 111 ? -25.750 -2.183 10.488 1.00 92.12 111 ASP A CA 1
ATOM 908 C C . ASP A 1 111 ? -24.604 -1.165 10.352 1.00 92.12 111 ASP A C 1
ATOM 910 O O . ASP A 1 111 ? -24.171 -0.864 9.241 1.00 92.12 111 ASP A O 1
ATOM 914 N N . GLU A 1 112 ? -24.052 -0.675 11.468 1.00 92.38 112 GLU A N 1
ATOM 915 C CA . GLU A 1 112 ? -22.873 0.203 11.461 1.00 92.38 112 GLU A CA 1
ATOM 916 C C . GLU A 1 112 ? -21.623 -0.515 10.924 1.00 92.38 112 GLU A C 1
ATOM 918 O O . GLU A 1 112 ? -20.897 0.035 10.092 1.00 92.38 112 GLU A O 1
ATOM 923 N N . LEU A 1 113 ? -21.390 -1.763 11.347 1.00 94.75 113 LEU A N 1
ATOM 924 C CA . LEU A 1 113 ? -20.288 -2.581 10.836 1.00 94.75 113 LEU A CA 1
ATOM 925 C C . LEU A 1 113 ? -20.454 -2.897 9.347 1.00 94.75 113 LEU A C 1
ATOM 927 O O . LEU A 1 113 ? -19.474 -2.844 8.605 1.00 94.75 113 LEU A O 1
ATOM 931 N N . LEU A 1 114 ? -21.676 -3.195 8.901 1.00 95.12 114 LEU A N 1
ATOM 932 C CA . LEU A 1 114 ? -21.980 -3.427 7.493 1.00 95.12 114 LEU A CA 1
ATOM 933 C C . LEU A 1 114 ? -21.667 -2.177 6.663 1.00 95.12 114 LEU A C 1
ATOM 935 O O . LEU A 1 114 ? -20.932 -2.264 5.683 1.00 95.12 114 LEU A O 1
ATOM 939 N N . LEU A 1 115 ? -22.126 -1.007 7.115 1.00 95.06 115 LEU A N 1
ATOM 940 C CA . LEU A 1 115 ? -21.863 0.269 6.452 1.00 95.06 115 LEU A CA 1
ATOM 941 C C . LEU A 1 115 ? -20.359 0.575 6.372 1.00 95.06 115 LEU A C 1
ATOM 943 O O . LEU A 1 115 ? -19.867 1.088 5.365 1.00 95.06 115 LEU A O 1
ATOM 947 N N . GLN A 1 116 ? -19.605 0.242 7.421 1.00 95.12 116 GLN A N 1
ATOM 948 C CA . GLN A 1 116 ? -18.154 0.402 7.427 1.00 95.12 116 GLN A CA 1
ATOM 949 C C . GLN A 1 116 ? -17.471 -0.529 6.415 1.00 95.12 116 GLN A C 1
ATOM 951 O O . GLN A 1 116 ? -16.536 -0.102 5.733 1.00 95.12 116 GLN A O 1
ATOM 956 N N . VAL A 1 117 ? -17.922 -1.781 6.308 1.00 96.19 117 VAL A N 1
ATOM 957 C CA . VAL A 1 117 ? -17.385 -2.750 5.343 1.00 96.19 117 VAL A CA 1
ATOM 958 C C . VAL A 1 117 ? -17.698 -2.320 3.912 1.00 96.19 117 VAL A C 1
ATOM 960 O O . VAL A 1 117 ? -16.792 -2.328 3.085 1.00 96.19 117 VAL A O 1
ATOM 963 N N . GLU A 1 118 ? -18.916 -1.856 3.632 1.00 92.75 118 GLU A N 1
ATOM 964 C CA . GLU A 1 118 ? -19.298 -1.324 2.316 1.00 92.75 118 GLU A CA 1
ATOM 965 C C . GLU A 1 118 ? -18.463 -0.088 1.936 1.00 92.75 118 GLU A C 1
ATOM 967 O O . GLU A 1 118 ? -17.970 0.030 0.811 1.00 92.75 118 GLU A O 1
ATOM 972 N N . ALA A 1 119 ? -18.221 0.820 2.887 1.00 92.88 119 ALA A N 1
ATOM 973 C CA . ALA A 1 119 ? -17.351 1.972 2.660 1.00 92.88 119 ALA A CA 1
ATOM 974 C C . ALA A 1 119 ? -15.895 1.551 2.391 1.00 92.88 119 ALA A C 1
ATOM 976 O O . ALA A 1 119 ? -15.220 2.132 1.538 1.00 92.88 119 ALA A O 1
ATOM 977 N N . GLN A 1 120 ? -15.399 0.535 3.100 1.00 95.56 120 GLN A N 1
ATOM 978 C CA . GLN A 1 120 ? -14.057 0.001 2.884 1.00 95.56 120 GLN A CA 1
ATOM 979 C C . GLN A 1 120 ? -13.943 -0.723 1.536 1.00 95.56 120 GLN A C 1
ATOM 981 O O . GLN A 1 120 ? -12.923 -0.579 0.861 1.00 95.56 120 GLN A O 1
ATOM 986 N N . GLU A 1 121 ? -14.975 -1.453 1.118 1.00 95.88 121 GLU A N 1
ATOM 987 C CA . GLU A 1 121 ? -15.052 -2.082 -0.201 1.00 95.88 121 GLU A CA 1
ATOM 988 C C . GLU A 1 121 ? -14.955 -1.036 -1.316 1.00 95.88 121 GLU A C 1
ATOM 990 O O . GLU A 1 121 ? -14.183 -1.220 -2.257 1.00 95.88 121 GLU A O 1
ATOM 995 N N . ALA A 1 122 ? -15.663 0.091 -1.191 1.00 93.50 122 ALA A N 1
ATOM 996 C CA . ALA A 1 122 ? -15.579 1.181 -2.161 1.00 93.50 122 ALA A CA 1
ATOM 997 C C . ALA A 1 122 ? -14.142 1.717 -2.298 1.00 93.50 122 ALA A C 1
ATOM 999 O O . ALA A 1 122 ? -13.633 1.843 -3.410 1.00 93.50 122 ALA A O 1
ATOM 1000 N N . VAL A 1 123 ? -13.452 1.943 -1.174 1.00 95.88 123 VAL A N 1
ATOM 1001 C CA . VAL A 1 123 ? -12.048 2.394 -1.173 1.00 95.88 123 VAL A CA 1
ATOM 1002 C C . VAL A 1 123 ? -11.124 1.358 -1.812 1.00 95.88 123 VAL A C 1
ATOM 1004 O O . VAL A 1 123 ? -10.245 1.722 -2.592 1.00 95.88 123 VAL A O 1
ATOM 1007 N N . ILE A 1 124 ? -11.305 0.072 -1.498 1.00 96.94 124 ILE A N 1
ATOM 1008 C CA . ILE A 1 124 ? -10.510 -1.007 -2.099 1.00 96.94 124 ILE A CA 1
ATOM 1009 C C . ILE A 1 124 ? -10.730 -1.035 -3.613 1.00 96.94 124 ILE A C 1
ATOM 1011 O O . ILE A 1 124 ? -9.758 -1.067 -4.363 1.00 96.94 124 ILE A O 1
ATOM 1015 N N . ASN A 1 125 ? -11.980 -0.961 -4.066 1.00 97.75 125 ASN A N 1
ATOM 1016 C CA . ASN A 1 125 ? -12.313 -0.937 -5.488 1.00 97.75 125 ASN A CA 1
ATOM 1017 C C . ASN A 1 125 ? -11.708 0.270 -6.212 1.00 97.75 125 ASN A C 1
ATOM 1019 O O . ASN A 1 125 ? -11.245 0.134 -7.343 1.00 97.75 125 ASN A O 1
ATOM 1023 N N . ASP A 1 126 ? -11.674 1.441 -5.581 1.00 97.56 126 ASP A N 1
ATOM 1024 C CA . ASP A 1 126 ? -11.047 2.625 -6.169 1.00 97.56 126 ASP A CA 1
ATOM 1025 C C . ASP A 1 126 ? -9.524 2.472 -6.287 1.00 97.56 126 ASP A C 1
ATOM 1027 O O . ASP A 1 126 ? -8.944 2.839 -7.310 1.00 97.56 126 ASP A O 1
ATOM 1031 N N . VAL A 1 127 ? -8.874 1.877 -5.281 1.00 97.44 127 VAL A N 1
ATOM 1032 C CA . VAL A 1 127 ? -7.437 1.565 -5.341 1.00 97.44 127 VAL A CA 1
ATOM 1033 C C . VAL A 1 127 ? -7.142 0.522 -6.420 1.00 97.44 127 VAL A C 1
ATOM 1035 O O . V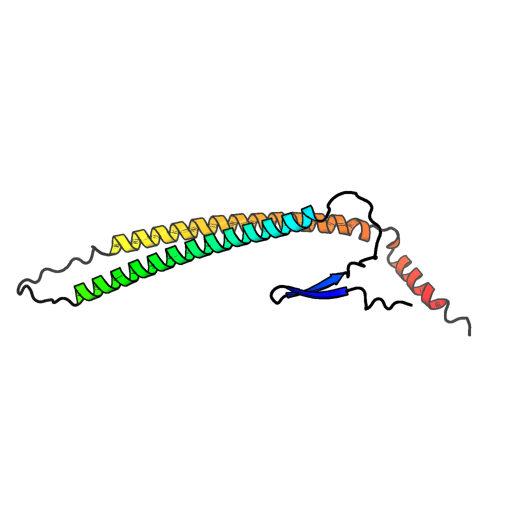AL A 1 127 ? -6.184 0.700 -7.166 1.00 97.44 127 VAL A O 1
ATOM 1038 N N . LEU A 1 128 ? -7.968 -0.520 -6.553 1.00 97.50 128 LEU A N 1
ATOM 1039 C CA . LEU A 1 128 ? -7.811 -1.535 -7.601 1.00 97.50 128 LEU A CA 1
ATOM 1040 C C . LEU A 1 128 ? -7.894 -0.916 -9.001 1.00 97.50 128 LEU A C 1
ATOM 1042 O O . LEU A 1 128 ? -6.995 -1.127 -9.806 1.00 97.50 128 LEU A O 1
ATOM 1046 N N . LYS A 1 129 ? -8.890 -0.059 -9.258 1.00 97.62 129 LYS A N 1
ATOM 1047 C CA . LYS A 1 129 ? -9.006 0.656 -10.542 1.00 97.62 129 LYS A CA 1
ATOM 1048 C C . LYS A 1 129 ? -7.794 1.539 -10.835 1.00 97.62 129 LYS A C 1
ATOM 1050 O O . LYS A 1 129 ? -7.396 1.674 -11.989 1.00 97.62 129 LYS A O 1
ATOM 1055 N N . LEU A 1 130 ? -7.224 2.174 -9.808 1.00 98.00 130 LEU A N 1
ATOM 1056 C CA . LEU A 1 130 ? -6.005 2.964 -9.966 1.00 98.00 130 LEU A CA 1
ATOM 1057 C C . LEU A 1 130 ? -4.810 2.072 -10.317 1.00 98.00 130 LEU A C 1
ATOM 1059 O O . LEU A 1 130 ? -4.022 2.445 -11.180 1.00 98.00 130 LEU A O 1
ATOM 1063 N N . CYS A 1 131 ? -4.682 0.908 -9.676 1.00 98.06 131 CYS A N 1
ATOM 1064 C CA . CYS A 1 131 ? -3.659 -0.076 -10.018 1.00 98.06 131 CYS A CA 1
ATOM 1065 C C . CYS A 1 131 ? -3.807 -0.559 -11.464 1.00 98.06 131 CYS A C 1
ATOM 1067 O O . CYS A 1 131 ? -2.820 -0.519 -12.189 1.00 98.06 131 CYS A O 1
ATOM 1069 N N . ASP A 1 132 ? -5.019 -0.902 -11.908 1.00 98.00 132 ASP A N 1
ATOM 1070 C CA . ASP A 1 132 ? -5.276 -1.313 -13.296 1.00 98.00 132 ASP A CA 1
ATOM 1071 C C . ASP A 1 132 ? -4.869 -0.215 -14.293 1.00 98.00 132 ASP A C 1
ATOM 1073 O O . ASP A 1 132 ? -4.222 -0.483 -15.303 1.00 98.00 132 ASP A O 1
ATOM 1077 N N . ALA A 1 133 ? -5.202 1.047 -14.000 1.00 97.62 133 ALA A N 1
ATOM 1078 C CA . ALA A 1 133 ? -4.816 2.173 -14.847 1.00 97.62 133 ALA A CA 1
ATOM 1079 C C . ALA A 1 133 ? -3.292 2.363 -14.910 1.00 97.62 133 ALA A C 1
ATOM 1081 O O . ALA A 1 133 ? -2.750 2.656 -15.975 1.00 97.62 133 ALA A O 1
ATOM 1082 N N . VAL A 1 134 ? -2.599 2.196 -13.780 1.00 98.00 134 VAL A N 1
ATOM 1083 C CA . VAL A 1 134 ? -1.134 2.274 -13.722 1.00 98.00 134 VAL A CA 1
ATOM 1084 C C . VAL A 1 134 ? -0.492 1.111 -14.475 1.00 98.00 134 VAL A C 1
ATOM 1086 O O . VAL A 1 134 ? 0.489 1.343 -15.172 1.00 98.00 134 VAL A O 1
ATOM 1089 N N . GLU A 1 135 ? -1.045 -0.100 -14.390 1.00 97.56 135 GLU A N 1
ATOM 1090 C CA . GLU A 1 135 ? -0.548 -1.266 -15.128 1.00 97.56 135 GLU A CA 1
ATOM 1091 C C . GLU A 1 135 ? -0.585 -1.007 -16.638 1.00 97.56 135 GLU A C 1
ATOM 1093 O O . GLU A 1 135 ? 0.436 -1.133 -17.305 1.00 97.56 135 GLU A O 1
ATOM 1098 N N . VAL A 1 136 ? -1.710 -0.504 -17.158 1.00 97.81 136 VAL A N 1
ATOM 1099 C CA . VAL A 1 136 ? -1.845 -0.159 -18.585 1.00 97.81 136 VAL A CA 1
ATOM 1100 C C . VAL A 1 136 ? -0.833 0.909 -19.013 1.00 97.81 136 VAL A C 1
ATOM 1102 O O . VAL A 1 136 ? -0.237 0.807 -20.084 1.00 97.81 136 VAL A O 1
ATOM 1105 N N . MET A 1 137 ? -0.602 1.930 -18.182 1.00 96.94 137 MET A N 1
ATOM 1106 C CA . MET A 1 137 ? 0.406 2.958 -18.472 1.00 96.94 137 MET A CA 1
ATOM 1107 C C . MET A 1 137 ? 1.830 2.389 -18.474 1.00 96.94 137 MET A C 1
ATOM 1109 O O . MET A 1 137 ? 2.656 2.794 -19.292 1.00 96.94 137 MET A O 1
ATOM 1113 N N . CYS A 1 138 ? 2.129 1.475 -17.550 1.00 97.00 138 CYS A N 1
ATOM 1114 C CA . CYS A 1 138 ? 3.417 0.796 -17.481 1.00 97.00 138 CYS A CA 1
ATOM 1115 C C . CYS A 1 138 ? 3.635 -0.110 -18.694 1.00 97.00 138 CYS A C 1
ATOM 1117 O O . CYS A 1 138 ? 4.710 -0.053 -19.282 1.00 97.00 138 CYS A O 1
ATOM 1119 N N . GLU A 1 139 ? 2.626 -0.886 -19.098 1.00 97.06 139 GLU A N 1
ATOM 1120 C CA . GLU A 1 139 ? 2.674 -1.726 -20.298 1.00 97.06 139 GLU A CA 1
ATOM 1121 C C . GLU A 1 139 ? 2.920 -0.884 -21.559 1.00 97.06 139 GLU A C 1
ATOM 1123 O O . GLU A 1 139 ? 3.792 -1.214 -22.362 1.00 97.06 139 GLU A O 1
ATOM 1128 N N . GLU A 1 140 ? 2.213 0.240 -21.722 1.00 96.56 140 GLU A N 1
ATOM 1129 C CA . GLU A 1 140 ? 2.408 1.139 -22.867 1.00 96.56 140 GLU A CA 1
ATOM 1130 C C . GLU A 1 140 ? 3.831 1.717 -22.904 1.00 96.56 140 GLU A C 1
ATOM 1132 O O . GLU A 1 140 ? 4.474 1.751 -23.958 1.00 96.56 140 GLU A O 1
ATOM 1137 N N . GLU A 1 141 ? 4.349 2.154 -21.756 1.00 95.44 141 GLU A N 1
ATOM 1138 C CA . GLU A 1 141 ? 5.708 2.681 -21.650 1.00 95.44 141 GLU A CA 1
ATOM 1139 C C . GLU A 1 141 ? 6.763 1.595 -21.899 1.00 95.44 141 GLU A C 1
ATOM 1141 O O . GLU A 1 141 ? 7.750 1.842 -22.595 1.00 95.44 141 GLU A O 1
ATOM 1146 N N . GLU A 1 142 ? 6.557 0.390 -21.371 1.00 95.50 142 GLU A N 1
ATOM 1147 C CA . GLU A 1 142 ? 7.434 -0.753 -21.597 1.00 95.50 142 GLU A CA 1
ATOM 1148 C C . GLU A 1 142 ? 7.502 -1.101 -23.086 1.00 95.50 142 GLU A C 1
ATOM 1150 O O . GLU A 1 142 ? 8.598 -1.237 -23.641 1.00 95.50 142 GLU A O 1
ATOM 1155 N N . GLU A 1 143 ? 6.354 -1.184 -23.759 1.00 94.38 143 GLU A N 1
ATOM 1156 C CA . GLU A 1 143 ? 6.310 -1.418 -25.197 1.00 94.38 143 GLU A CA 1
ATOM 1157 C C . GLU A 1 143 ? 6.993 -0.282 -25.957 1.00 94.38 143 GLU A C 1
ATOM 1159 O O . GLU A 1 143 ? 7.850 -0.547 -26.800 1.00 94.38 143 GLU A O 1
ATOM 1164 N N . ARG A 1 144 ? 6.741 0.984 -25.606 1.00 93.75 144 ARG A N 1
ATOM 1165 C CA . ARG A 1 144 ? 7.419 2.138 -26.219 1.00 93.75 144 ARG A CA 1
ATOM 1166 C C . ARG A 1 144 ? 8.943 2.057 -26.105 1.00 93.75 144 ARG A C 1
ATOM 1168 O O . ARG A 1 144 ? 9.643 2.417 -27.052 1.00 93.75 144 ARG A O 1
ATOM 1175 N N . VAL A 1 145 ? 9.460 1.596 -24.968 1.00 92.25 145 VAL A N 1
ATOM 1176 C CA . VAL A 1 145 ? 10.902 1.405 -24.752 1.00 92.25 145 VAL A CA 1
ATOM 1177 C C . VAL A 1 145 ? 11.434 0.222 -25.558 1.00 92.25 145 VAL A C 1
ATOM 1179 O O . VAL A 1 145 ? 12.543 0.308 -26.080 1.00 92.25 145 VAL A O 1
ATOM 1182 N N . LYS A 1 146 ? 10.664 -0.861 -25.695 1.00 91.75 146 LYS A N 1
ATOM 1183 C CA . LYS A 1 146 ? 11.036 -2.068 -26.448 1.00 91.75 146 LYS A CA 1
ATOM 1184 C C . LYS A 1 146 ? 11.037 -1.878 -27.963 1.00 91.75 146 LYS A C 1
ATOM 1186 O O . LYS A 1 146 ? 11.963 -2.360 -28.611 1.00 91.75 146 LYS A O 1
ATOM 1191 N N . GLN A 1 147 ? 10.033 -1.198 -28.525 1.00 88.38 147 GLN A N 1
ATOM 1192 C CA . GLN A 1 147 ? 9.865 -0.999 -29.975 1.00 88.38 147 GLN A CA 1
ATOM 1193 C C . GLN A 1 147 ? 11.174 -0.632 -30.709 1.00 88.38 147 GLN A C 1
ATOM 1195 O O . GLN A 1 147 ? 11.540 -1.347 -31.642 1.00 88.38 147 GLN A O 1
ATOM 1200 N N . PRO A 1 148 ? 11.978 0.366 -30.277 1.00 86.81 148 PRO A N 1
ATOM 1201 C CA . PRO A 1 148 ? 13.216 0.708 -30.979 1.00 86.81 148 PRO A CA 1
ATOM 1202 C C . PRO A 1 148 ? 14.281 -0.396 -30.955 1.00 86.81 148 PRO A C 1
ATOM 1204 O O . PRO A 1 148 ? 15.141 -0.401 -31.829 1.00 86.81 148 PRO A O 1
ATOM 1207 N N . PHE A 1 149 ? 14.260 -1.323 -29.991 1.00 83.69 149 PHE A N 1
ATOM 1208 C CA . PHE A 1 149 ? 15.183 -2.464 -29.970 1.00 83.69 149 PHE A CA 1
ATOM 1209 C C . PHE A 1 149 ? 14.758 -3.577 -30.929 1.00 83.69 149 PHE A C 1
ATOM 1211 O O . PHE A 1 149 ? 15.617 -4.302 -31.427 1.00 83.69 149 PHE A O 1
ATOM 1218 N N . PHE A 1 150 ? 13.460 -3.711 -31.198 1.00 79.69 150 PHE A N 1
ATOM 1219 C CA . PHE A 1 150 ? 12.938 -4.674 -32.167 1.00 79.69 150 PHE A CA 1
ATOM 1220 C C . PHE A 1 150 ? 12.975 -4.131 -33.603 1.00 79.69 150 PHE A C 1
ATOM 1222 O O . PHE A 1 150 ? 13.233 -4.896 -34.528 1.00 79.69 150 PHE A O 1
ATOM 1229 N N . ASP A 1 151 ? 12.848 -2.815 -33.782 1.00 80.06 151 ASP A N 1
ATOM 1230 C CA . ASP A 1 151 ? 12.878 -2.144 -35.089 1.00 80.06 151 ASP A CA 1
ATOM 1231 C C . ASP A 1 151 ? 14.296 -1.802 -35.589 1.00 80.06 151 ASP A C 1
ATOM 1233 O O . ASP A 1 151 ? 14.468 -1.062 -36.565 1.00 80.06 151 ASP A O 1
ATOM 1237 N N . LEU A 1 152 ? 15.349 -2.319 -34.944 1.00 79.94 152 LEU A N 1
ATOM 1238 C CA . LEU A 1 152 ? 16.713 -2.093 -35.421 1.00 79.94 152 LEU A CA 1
ATOM 1239 C C . LEU A 1 152 ? 16.921 -2.787 -36.782 1.00 79.94 152 LEU A C 1
ATOM 1241 O O . LEU A 1 152 ? 16.707 -3.995 -36.900 1.00 79.94 152 LEU A O 1
ATOM 1245 N N . PRO A 1 153 ? 17.465 -2.082 -37.792 1.00 69.94 153 PRO A N 1
ATOM 1246 C CA . PRO A 1 153 ? 17.710 -2.646 -39.121 1.00 69.94 153 PRO A CA 1
ATOM 1247 C C . PRO A 1 153 ? 18.733 -3.794 -39.117 1.00 69.94 153 PRO A C 1
ATOM 1249 O O . PRO A 1 153 ? 18.807 -4.544 -40.087 1.00 69.94 153 PRO A O 1
ATOM 1252 N N . VAL A 1 154 ? 19.492 -3.958 -38.023 1.00 67.25 154 VAL A N 1
ATOM 1253 C CA . VAL A 1 154 ? 20.404 -5.092 -37.807 1.00 67.25 154 VAL A CA 1
ATOM 1254 C C . VAL A 1 154 ? 19.663 -6.428 -37.687 1.00 67.25 154 VAL A C 1
ATOM 1256 O O . VAL A 1 154 ? 20.218 -7.457 -38.056 1.00 67.25 154 VAL A O 1
ATOM 1259 N N . TRP A 1 155 ? 18.406 -6.424 -37.226 1.00 70.38 155 TRP A N 1
ATOM 1260 C CA . TRP A 1 155 ? 17.611 -7.646 -37.086 1.00 70.38 155 TRP A CA 1
ATOM 1261 C C . TRP A 1 155 ? 17.098 -8.191 -38.425 1.00 70.38 155 TRP A C 1
ATOM 1263 O O . TRP A 1 155 ? 16.735 -9.362 -38.480 1.00 70.38 155 TRP A O 1
ATOM 1273 N N . GLY A 1 156 ? 17.160 -7.386 -39.498 1.00 69.00 156 GLY A N 1
ATOM 1274 C CA . GLY A 1 156 ? 17.085 -7.805 -40.902 1.00 69.00 156 GLY A CA 1
ATOM 1275 C C . GLY A 1 156 ? 16.027 -8.861 -41.259 1.00 69.00 156 GLY A C 1
ATOM 1276 O O . GLY A 1 156 ? 14.990 -9.012 -40.620 1.00 69.00 156 GLY A O 1
ATOM 1277 N N . SER A 1 157 ? 16.279 -9.608 -42.337 1.00 76.81 157 SER A N 1
ATOM 1278 C CA . SER A 1 157 ? 15.561 -10.859 -42.602 1.00 76.81 157 SER A CA 1
ATOM 1279 C C . SER A 1 157 ? 16.162 -11.949 -41.714 1.00 76.81 157 SER A C 1
ATOM 1281 O O . SER A 1 157 ? 17.388 -12.097 -41.722 1.00 76.81 157 SER A O 1
ATOM 1283 N N . PRO A 1 158 ? 15.350 -12.781 -41.033 1.00 76.06 158 PRO A N 1
ATOM 1284 C CA . PRO A 1 15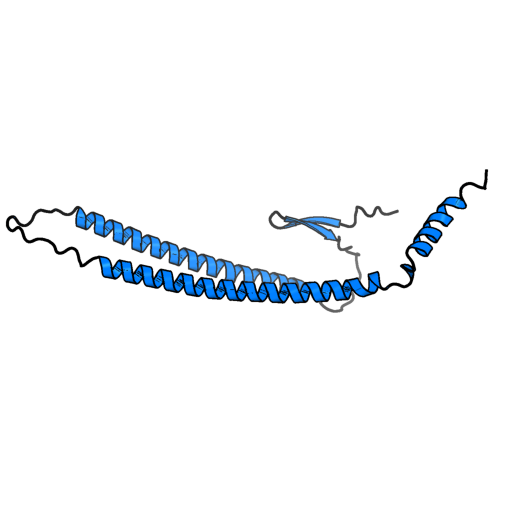8 ? 15.859 -13.888 -40.224 1.00 76.06 158 PRO A CA 1
ATOM 1285 C C . PRO A 1 158 ? 16.844 -14.793 -40.975 1.00 76.06 158 PRO A C 1
ATOM 1287 O O . PRO A 1 158 ? 17.762 -15.338 -40.376 1.00 76.06 158 PRO A O 1
ATOM 1290 N N . ARG A 1 159 ? 16.687 -14.931 -42.300 1.00 73.75 159 ARG A N 1
ATOM 1291 C CA . ARG A 1 159 ? 17.609 -15.705 -43.146 1.00 73.75 159 ARG A CA 1
ATOM 1292 C C . ARG A 1 159 ? 18.985 -15.050 -43.254 1.00 73.75 159 ARG A C 1
ATOM 1294 O O . ARG A 1 159 ? 19.977 -15.739 -43.089 1.00 73.75 159 ARG A O 1
ATOM 1301 N N . THR A 1 160 ? 19.034 -13.735 -43.448 1.00 76.06 160 THR A N 1
ATOM 1302 C CA . THR A 1 160 ? 20.286 -12.971 -43.560 1.00 76.06 160 THR A CA 1
ATOM 1303 C C . THR A 1 160 ? 21.030 -12.915 -42.228 1.00 76.06 160 THR A C 1
ATOM 1305 O O . THR A 1 160 ? 22.251 -13.004 -42.200 1.00 76.06 160 THR A O 1
ATOM 1308 N N . LEU A 1 161 ? 20.296 -12.827 -41.113 1.00 78.06 161 LEU A N 1
ATOM 1309 C CA . LEU A 1 161 ? 20.884 -12.906 -39.777 1.00 78.06 161 LEU A CA 1
ATOM 1310 C C . LEU A 1 161 ? 21.482 -14.298 -39.511 1.00 78.06 161 LEU A C 1
ATOM 1312 O O . LEU A 1 161 ? 22.593 -14.400 -39.001 1.00 78.06 161 LEU A O 1
ATOM 1316 N N . MET A 1 162 ? 20.773 -15.370 -39.884 1.00 80.06 162 MET A N 1
ATOM 1317 C CA . MET A 1 162 ? 21.309 -16.730 -39.774 1.00 80.06 162 MET A CA 1
ATOM 1318 C C . MET A 1 162 ? 22.520 -16.944 -40.685 1.00 80.06 162 MET A C 1
ATOM 1320 O O . MET A 1 162 ? 23.488 -17.539 -40.235 1.00 80.06 162 MET A O 1
ATOM 1324 N N . GLU A 1 163 ? 22.505 -16.450 -41.924 1.00 78.25 163 GLU A N 1
ATOM 1325 C CA . GLU A 1 163 ? 23.648 -16.539 -42.846 1.00 78.25 163 GLU A CA 1
ATOM 1326 C C . GLU A 1 163 ? 24.890 -15.846 -42.263 1.00 78.25 163 GLU A C 1
ATOM 1328 O O . GLU A 1 163 ? 25.921 -16.499 -42.130 1.00 78.25 163 GLU A O 1
ATOM 1333 N N . ALA A 1 164 ? 24.767 -14.604 -41.774 1.00 75.44 164 ALA A N 1
ATOM 1334 C CA . ALA A 1 164 ? 25.872 -13.882 -41.131 1.00 75.44 164 ALA A CA 1
ATOM 1335 C C . ALA A 1 164 ? 26.416 -14.606 -39.885 1.00 75.44 164 ALA A C 1
ATOM 1337 O O . ALA A 1 164 ? 27.623 -14.689 -39.683 1.00 75.44 164 ALA A O 1
ATOM 1338 N N . LEU A 1 165 ? 25.531 -15.186 -39.067 1.00 75.31 165 LEU A N 1
ATOM 1339 C CA . LEU A 1 165 ? 25.933 -15.973 -37.898 1.00 75.31 165 LEU A CA 1
ATOM 1340 C C . LEU A 1 165 ? 26.563 -17.321 -38.262 1.00 75.31 165 LEU A C 1
ATOM 1342 O O . LEU A 1 165 ? 27.212 -17.908 -37.406 1.00 75.31 165 LEU A O 1
ATOM 1346 N N . THR A 1 166 ? 26.350 -17.839 -39.475 1.00 76.44 166 THR A N 1
ATOM 1347 C CA . THR A 1 166 ? 26.903 -19.130 -39.920 1.00 76.44 166 THR A CA 1
ATOM 1348 C C . THR A 1 166 ? 28.214 -18.950 -40.693 1.00 76.44 166 THR A C 1
ATOM 1350 O O . THR A 1 166 ? 29.074 -19.827 -40.621 1.00 76.44 166 THR A O 1
ATOM 1353 N N . GLU A 1 167 ? 28.400 -17.817 -41.380 1.00 63.38 167 GLU A N 1
ATOM 1354 C CA . GLU A 1 167 ? 29.652 -17.458 -42.067 1.00 63.38 167 GLU A CA 1
ATOM 1355 C C . GLU A 1 167 ? 30.820 -17.267 -41.080 1.00 63.38 167 GLU A C 1
ATOM 1357 O O . GLU A 1 167 ? 31.907 -17.785 -41.333 1.00 63.38 167 GLU A O 1
ATOM 1362 N N . ASP A 1 168 ? 30.578 -16.697 -39.891 1.00 59.25 168 ASP A N 1
ATOM 1363 C CA . ASP A 1 168 ? 31.589 -16.571 -38.821 1.00 59.25 168 ASP A CA 1
ATOM 1364 C C . ASP A 1 168 ? 32.128 -17.930 -38.307 1.00 59.25 168 ASP A C 1
ATOM 1366 O O . ASP A 1 168 ? 33.200 -17.990 -37.702 1.00 59.25 168 ASP A O 1
ATOM 1370 N N . PHE A 1 169 ? 31.419 -19.044 -38.548 1.00 58.69 169 PHE A N 1
ATOM 1371 C CA . PHE A 1 169 ? 31.872 -20.393 -38.174 1.00 58.69 169 PHE A CA 1
ATOM 1372 C C . PHE A 1 169 ? 32.563 -21.161 -39.309 1.00 58.69 169 PHE A C 1
ATOM 1374 O O . PHE A 1 169 ? 33.109 -22.235 -39.045 1.00 58.69 169 PHE A O 1
ATOM 1381 N N . HIS A 1 170 ? 32.544 -20.666 -40.552 1.00 56.53 170 HIS A N 1
ATOM 1382 C CA . HIS A 1 170 ? 33.175 -21.355 -41.687 1.00 56.53 170 HIS A CA 1
ATOM 1383 C C . HIS A 1 170 ? 34.618 -20.901 -41.948 1.00 56.53 170 HIS A C 1
ATOM 1385 O O . HIS A 1 170 ? 35.436 -21.727 -42.342 1.00 56.53 170 HIS A O 1
ATOM 1391 N N . ASP A 1 171 ? 34.978 -19.662 -41.607 1.00 54.94 171 ASP A N 1
ATOM 1392 C CA . ASP A 1 171 ? 36.335 -19.134 -41.843 1.00 54.94 171 ASP A CA 1
ATOM 1393 C C . ASP A 1 171 ? 37.405 -19.645 -40.851 1.00 54.94 171 ASP A C 1
ATOM 1395 O O . ASP A 1 171 ? 38.584 -19.330 -40.989 1.00 54.94 171 ASP A O 1
ATOM 1399 N N . SER A 1 172 ? 37.040 -20.469 -39.859 1.00 53.72 172 SER A N 1
ATOM 1400 C CA . SER A 1 172 ? 38.000 -21.047 -38.900 1.00 53.72 172 SER A CA 1
ATOM 1401 C C . SER A 1 172 ? 38.431 -22.486 -39.227 1.00 53.72 172 SER A C 1
ATOM 1403 O O . SER A 1 172 ? 39.202 -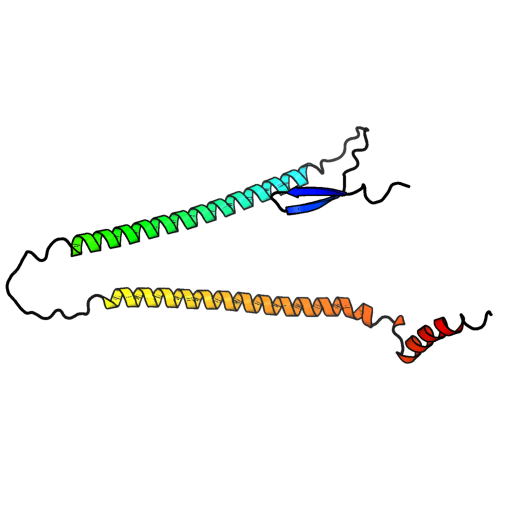23.063 -38.454 1.00 53.72 172 SER A O 1
ATOM 1405 N N . VAL A 1 173 ? 37.940 -23.092 -40.316 1.00 56.09 173 VAL A N 1
ATOM 1406 C CA . VAL A 1 173 ? 38.208 -24.512 -40.639 1.00 56.09 173 VAL A CA 1
ATOM 1407 C C . VAL A 1 173 ? 39.133 -24.698 -41.851 1.00 56.09 173 VAL A C 1
ATOM 1409 O O . VAL A 1 173 ? 39.679 -25.784 -42.012 1.00 56.09 173 VAL A O 1
ATOM 1412 N N . ASP A 1 174 ? 39.407 -23.653 -42.637 1.00 51.88 174 ASP A N 1
ATOM 1413 C CA . ASP A 1 174 ? 40.223 -23.765 -43.860 1.00 51.88 174 ASP A CA 1
ATOM 1414 C C . ASP A 1 174 ? 41.706 -23.356 -43.703 1.00 51.88 174 ASP A C 1
ATOM 1416 O O . ASP A 1 174 ? 42.425 -23.284 -44.697 1.00 51.88 174 ASP A O 1
ATOM 1420 N N . ASP A 1 175 ? 42.200 -23.146 -42.475 1.00 50.81 175 ASP A N 1
ATOM 1421 C CA . ASP A 1 175 ? 43.597 -22.734 -42.212 1.00 50.81 175 ASP A CA 1
ATOM 1422 C C . ASP A 1 175 ? 44.427 -23.796 -41.444 1.00 50.81 175 ASP A C 1
ATOM 1424 O O . ASP A 1 175 ? 45.210 -23.479 -40.542 1.00 50.81 175 ASP A O 1
ATOM 1428 N N . LEU A 1 176 ? 44.256 -25.083 -41.794 1.00 43.38 176 LEU A N 1
ATOM 1429 C CA . LEU A 1 176 ? 45.077 -26.209 -41.304 1.00 43.38 176 LEU A CA 1
ATOM 1430 C C . LEU A 1 176 ? 45.477 -27.197 -42.408 1.00 43.38 176 LEU A C 1
ATOM 1432 O O . LEU A 1 176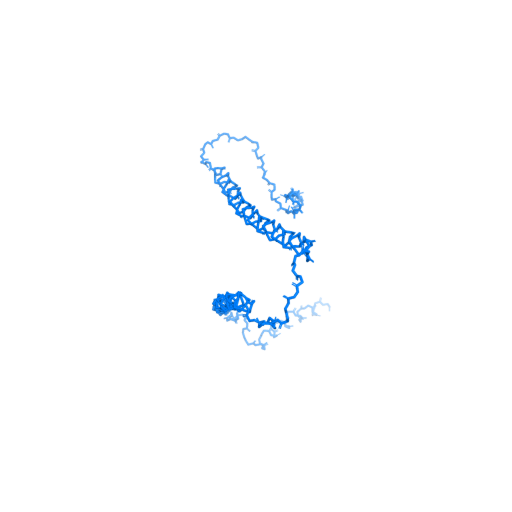 ? 44.578 -27.755 -43.074 1.00 43.38 176 LEU A O 1
#

pLDDT: mean 75.85, std 19.5, range [36.41, 98.06]

Radius of gyration: 36.83 Å; chains: 1; bounding box: 93×54×91 Å

Foldseek 3Di:
DDDPVPQWDWDADPNDTDIDGDDPPPDDDDDDDDDPVVVVVVVVVVVVVVVVVVVVVVVVVVVVVVVVVVVVVVVVVVVVVVPVPDPPDDDDDDDDPPPDPPVPVVVVVVVVVVVVVVVVVVVVVVVVVVVVVVVVVVVVVVVVVCVVVVPPCQPPPVVVVVVVVVVVVPVVPPPD

Secondary structure (DSSP, 8-state):
---GGGSEEEEEETTEEEEEE--------------THHHHHHHHHHHHHHHHHHHHHHHHHHHHHHHHHHHHHHHHHHHHHHHHS---S-----------SSHHHHHHHHHHHHHHHHHHHHHHHHHHHHHHHHHHHHHHHHHHHHHHHHS-GGG--HHHHHHHHHHTTTTTSS--